Protein AF-V5RUL9-F1 (afdb_monomer_lite)

Radius of gyration: 25.74 Å; chains: 1; bounding box: 88×44×57 Å

pLDDT: mean 84.09, std 11.8, range [42.5, 96.56]

Foldseek 3Di:
DDPDDDDDDDDPVNVVVVVVVVVVVVVVCVVVVVVVVLVVLVVVQVVLQVVVVVLQQVCLVVPVAQEADQPAPNPPFQFGFKAKLLDPCRSVVSCVVPNDRDWRPVNDDPDPDRDAFLVGRIKMKTFTDAPRPPDHRPPGIKIWGHRPVSDTDIDGHRGRHHD

Structure (mmCIF, N/CA/C/O backbone):
data_AF-V5RUL9-F1
#
_entry.id   AF-V5RUL9-F1
#
loop_
_atom_site.group_PDB
_atom_site.id
_atom_site.type_symbol
_atom_site.label_atom_id
_atom_site.label_alt_id
_atom_site.label_comp_id
_atom_site.label_asym_id
_atom_site.label_entity_id
_atom_site.label_seq_id
_atom_site.pdbx_PDB_ins_code
_atom_site.Cartn_x
_atom_site.Cartn_y
_atom_site.Cartn_z
_atom_site.occupancy
_atom_site.B_iso_or_equiv
_atom_site.auth_seq_id
_atom_site.auth_comp_id
_atom_site.auth_asym_id
_atom_site.auth_atom_id
_atom_site.pdbx_PDB_model_num
ATOM 1 N N . MET A 1 1 ? -65.098 -25.956 26.426 1.00 42.50 1 MET A N 1
ATOM 2 C CA . MET A 1 1 ? -64.242 -25.331 27.457 1.00 42.50 1 MET A CA 1
ATOM 3 C C . MET A 1 1 ? -62.890 -25.049 26.824 1.00 42.50 1 MET A C 1
ATOM 5 O O . MET A 1 1 ? -62.192 -25.997 26.504 1.00 42.50 1 MET A O 1
ATOM 9 N N . LEU A 1 2 ? -62.550 -23.786 26.567 1.00 51.62 2 LEU A N 1
ATOM 10 C CA . LEU A 1 2 ? -61.211 -23.406 26.109 1.00 51.62 2 LEU A CA 1
ATOM 11 C C . LEU A 1 2 ? -60.573 -22.597 27.235 1.00 51.62 2 LEU A C 1
ATOM 13 O O . LEU A 1 2 ? -61.004 -21.486 27.532 1.00 51.62 2 LEU A O 1
ATOM 17 N N . ALA A 1 3 ? -59.613 -23.210 27.924 1.00 59.59 3 ALA A N 1
ATOM 18 C CA . ALA A 1 3 ? -58.834 -22.554 28.960 1.00 59.59 3 ALA A CA 1
ATOM 19 C C . ALA A 1 3 ? -57.957 -21.481 28.299 1.00 59.59 3 ALA A C 1
ATOM 21 O O . ALA A 1 3 ? -57.040 -21.801 27.545 1.00 59.59 3 ALA A O 1
ATOM 22 N N . GLY A 1 4 ? -58.265 -20.207 28.551 1.00 62.88 4 GLY A N 1
ATOM 23 C CA . GLY A 1 4 ? -57.455 -19.089 28.078 1.00 62.88 4 GLY A CA 1
ATOM 24 C C . GLY A 1 4 ? -56.063 -19.150 28.702 1.00 62.88 4 GLY A C 1
ATOM 25 O O . GLY A 1 4 ? -55.918 -19.038 29.921 1.00 62.88 4 GLY A O 1
ATOM 26 N N . GLN A 1 5 ? -55.037 -19.349 27.876 1.00 67.00 5 GLN A N 1
ATOM 27 C CA . GLN A 1 5 ? -53.650 -19.295 28.321 1.00 67.00 5 GLN A CA 1
ATOM 28 C C . GLN A 1 5 ? -53.323 -17.869 28.776 1.00 67.00 5 GLN A C 1
ATOM 30 O O . GLN A 1 5 ? -53.404 -16.916 28.003 1.00 67.00 5 GLN A O 1
ATOM 35 N N . ARG A 1 6 ? -52.957 -17.708 30.054 1.00 66.88 6 ARG A N 1
ATOM 36 C CA . ARG A 1 6 ? -52.469 -16.428 30.574 1.00 66.88 6 ARG A CA 1
ATOM 37 C C . ARG A 1 6 ? -51.097 -16.147 29.970 1.00 66.88 6 ARG A C 1
ATOM 39 O O . ARG A 1 6 ? -50.115 -16.780 30.355 1.00 66.88 6 ARG A O 1
ATOM 46 N N . HIS A 1 7 ? -51.028 -15.189 29.050 1.00 68.06 7 HIS A N 1
ATOM 47 C CA . HIS A 1 7 ? -49.758 -14.629 28.603 1.00 68.06 7 HIS A CA 1
ATOM 48 C C . HIS A 1 7 ? -49.065 -13.966 29.801 1.00 68.06 7 HIS A C 1
ATOM 50 O O . HIS A 1 7 ? -49.559 -12.983 30.353 1.00 68.06 7 HIS A O 1
ATOM 56 N N . LYS A 1 8 ? -47.936 -14.535 30.236 1.00 75.69 8 LYS A N 1
ATOM 57 C CA . LYS A 1 8 ? -47.048 -13.896 31.210 1.00 75.69 8 LYS A CA 1
ATOM 58 C C . LYS A 1 8 ? -46.401 -12.692 30.520 1.00 75.69 8 LYS A C 1
ATOM 60 O O . LYS A 1 8 ? -45.671 -12.870 29.549 1.00 75.69 8 LYS A O 1
ATOM 65 N N . GLY A 1 9 ? -46.727 -11.485 30.976 1.00 75.69 9 GLY A N 1
ATOM 66 C CA . GLY A 1 9 ? -46.067 -10.261 30.528 1.00 75.69 9 GLY A CA 1
ATOM 67 C C . GLY A 1 9 ? -44.663 -10.149 31.121 1.00 75.69 9 GLY A C 1
ATOM 68 O O . GLY A 1 9 ? -44.435 -10.599 32.243 1.00 75.69 9 GLY A O 1
ATOM 69 N N . PHE A 1 10 ? -43.743 -9.548 30.368 1.00 79.12 10 PHE A N 1
ATOM 70 C CA . PHE A 1 10 ? -42.424 -9.158 30.868 1.00 79.12 10 PHE A CA 1
ATOM 71 C C . PHE A 1 10 ? -42.573 -8.111 31.977 1.00 79.12 10 PHE A C 1
ATOM 73 O O . PHE A 1 10 ? -43.372 -7.178 31.863 1.00 79.12 10 PHE A O 1
ATOM 80 N N . THR A 1 11 ? -41.799 -8.246 33.048 1.00 90.25 11 THR A N 1
ATOM 81 C CA . THR A 1 11 ? -41.714 -7.226 34.093 1.00 90.25 11 THR A CA 1
ATOM 82 C C . THR A 1 11 ? -40.896 -6.031 33.600 1.00 90.25 11 THR A C 1
ATOM 84 O O . THR A 1 11 ? -39.959 -6.166 32.812 1.00 90.25 11 THR A O 1
ATOM 87 N N . ILE A 1 12 ? -41.220 -4.834 34.096 1.00 89.81 12 ILE A N 1
ATOM 88 C CA . ILE A 1 12 ? -40.447 -3.613 33.802 1.00 89.81 12 ILE A CA 1
ATOM 89 C C . ILE A 1 12 ? -38.979 -3.791 34.220 1.00 89.81 12 ILE A C 1
ATOM 91 O O . ILE A 1 12 ? -38.077 -3.306 33.542 1.00 89.81 12 ILE A O 1
ATOM 95 N N . VAL A 1 13 ? -38.738 -4.528 35.307 1.00 92.25 13 VAL A N 1
ATOM 96 C CA . VAL A 1 13 ? -37.393 -4.822 35.815 1.00 92.25 13 VAL A CA 1
ATOM 97 C C . VAL A 1 13 ? -36.608 -5.703 34.841 1.00 92.25 13 VAL A C 1
ATOM 99 O O . VAL A 1 13 ? -35.441 -5.422 34.583 1.00 92.25 13 VAL A O 1
ATOM 102 N N . GLU A 1 14 ? -37.236 -6.722 34.252 1.00 90.31 14 GLU A N 1
ATOM 103 C CA . GLU A 1 14 ? -36.589 -7.560 33.234 1.00 90.31 14 GLU A CA 1
ATOM 104 C C . GLU A 1 14 ? -36.201 -6.742 31.999 1.00 90.31 14 GLU A C 1
ATOM 106 O O . GLU A 1 14 ? -35.076 -6.863 31.519 1.00 90.31 14 GLU A O 1
ATOM 111 N N . LEU A 1 15 ? -37.083 -5.859 31.519 1.00 90.31 15 LEU A N 1
ATOM 112 C CA . LEU A 1 15 ? -36.759 -4.985 30.388 1.00 90.31 15 LEU A CA 1
ATOM 113 C C . LEU A 1 15 ? -35.617 -4.013 30.736 1.00 90.31 15 LEU A C 1
ATOM 115 O O . LEU A 1 15 ? -34.722 -3.793 29.920 1.00 90.31 15 LEU A O 1
ATOM 119 N N . LEU A 1 16 ? -35.618 -3.466 31.955 1.00 92.69 16 LEU A N 1
ATOM 120 C CA . LEU A 1 16 ? -34.596 -2.533 32.431 1.00 92.69 16 LEU A CA 1
ATOM 121 C C . LEU A 1 16 ? -33.213 -3.189 32.493 1.00 92.69 16 LEU A C 1
ATOM 123 O O . LEU A 1 16 ? -32.232 -2.610 32.031 1.00 92.69 16 LEU A O 1
ATOM 127 N N . ILE A 1 17 ? -33.117 -4.406 33.027 1.00 94.50 17 ILE A N 1
ATOM 128 C CA . ILE A 1 17 ? -31.834 -5.114 33.104 1.00 94.50 17 ILE A CA 1
ATOM 129 C C . ILE A 1 17 ? -31.305 -5.408 31.696 1.00 94.50 17 ILE A C 1
ATOM 131 O O . ILE A 1 17 ? -30.117 -5.222 31.439 1.00 94.50 17 ILE A O 1
ATOM 135 N N . VAL A 1 18 ? -32.175 -5.798 30.760 1.00 95.12 18 VAL A N 1
ATOM 136 C CA . VAL A 1 18 ? -31.773 -6.107 29.380 1.00 95.12 18 VAL A CA 1
ATOM 137 C C . VAL A 1 18 ? -31.168 -4.889 28.683 1.00 95.12 18 VAL A C 1
ATOM 139 O O . VAL A 1 18 ? -30.092 -5.004 28.097 1.00 95.12 18 VAL A O 1
ATOM 142 N N . ILE A 1 19 ? -31.796 -3.714 28.777 1.00 95.25 19 ILE A N 1
ATOM 143 C CA . ILE A 1 19 ? -31.247 -2.505 28.141 1.00 95.25 19 ILE A CA 1
ATOM 144 C C . ILE A 1 19 ? -29.919 -2.078 28.774 1.00 95.25 19 ILE A C 1
ATOM 146 O O . ILE A 1 19 ? -29.019 -1.647 28.055 1.00 95.25 19 ILE A O 1
ATOM 150 N N . VAL A 1 20 ? -29.758 -2.251 30.092 1.00 96.50 20 VAL A N 1
ATOM 151 C CA . VAL A 1 20 ? -28.500 -1.952 30.795 1.00 96.50 20 VAL A CA 1
ATOM 152 C C . VAL A 1 20 ? -27.392 -2.894 30.329 1.00 96.50 20 VAL A C 1
ATOM 154 O O . VAL A 1 20 ? -26.291 -2.444 30.015 1.00 96.50 20 VAL A O 1
ATOM 157 N N . VAL A 1 21 ? -27.679 -4.192 30.216 1.00 96.31 21 VAL A N 1
ATOM 158 C CA . VAL A 1 21 ? -26.711 -5.181 29.725 1.00 96.31 21 VAL A CA 1
ATOM 159 C C . VAL A 1 21 ? -26.322 -4.894 28.273 1.00 96.31 21 VAL A C 1
ATOM 161 O O . VAL A 1 21 ? -25.132 -4.887 27.958 1.00 96.31 21 VAL A O 1
ATOM 164 N N . ILE A 1 22 ? -27.286 -4.589 27.396 1.00 96.56 22 ILE A N 1
ATOM 165 C CA . ILE A 1 22 ? -27.006 -4.223 25.998 1.00 96.56 22 ILE A CA 1
ATOM 166 C C . ILE A 1 22 ? -26.149 -2.955 25.931 1.00 96.56 22 ILE A C 1
ATOM 168 O O . ILE A 1 22 ? -25.203 -2.916 25.148 1.00 96.56 22 ILE A O 1
ATOM 172 N N . ALA A 1 23 ? -26.420 -1.946 26.765 1.00 96.38 23 ALA A N 1
ATOM 173 C CA . ALA A 1 23 ? -25.637 -0.712 26.795 1.00 96.38 23 ALA A CA 1
ATOM 174 C C . ALA A 1 23 ? -24.167 -0.961 27.182 1.00 96.38 23 ALA A C 1
ATOM 176 O O . ALA A 1 23 ? -23.261 -0.437 26.533 1.00 96.38 23 ALA A O 1
ATOM 177 N N . ILE A 1 24 ? -23.918 -1.803 28.192 1.00 95.88 24 ILE A N 1
ATOM 178 C CA . ILE A 1 24 ? -22.557 -2.161 28.624 1.00 95.88 24 ILE A CA 1
ATOM 179 C C . ILE A 1 24 ? -21.830 -2.950 27.527 1.00 95.88 24 ILE A C 1
ATOM 181 O O . ILE A 1 24 ? -20.690 -2.629 27.185 1.00 95.88 24 ILE A O 1
ATOM 185 N N . LEU A 1 25 ? -22.488 -3.957 26.942 1.00 95.94 25 LEU A N 1
ATOM 186 C CA . LEU A 1 25 ? -21.904 -4.757 25.863 1.00 95.94 25 LEU A CA 1
ATOM 187 C C . LEU A 1 25 ? -21.606 -3.895 24.629 1.00 95.94 25 LEU A C 1
ATOM 189 O O . LEU A 1 25 ? -20.511 -3.984 24.073 1.00 95.94 25 LEU A O 1
ATOM 193 N N . ALA A 1 26 ? -22.525 -3.008 24.243 1.00 92.69 26 ALA A N 1
ATOM 194 C CA . ALA A 1 26 ? -22.333 -2.085 23.129 1.00 92.69 26 ALA A CA 1
ATOM 195 C C . ALA A 1 26 ? -21.098 -1.195 23.345 1.00 92.69 26 ALA A C 1
ATOM 197 O O . ALA A 1 26 ? -20.241 -1.116 22.465 1.00 92.69 26 ALA A O 1
ATOM 198 N N . ALA A 1 27 ? -20.941 -0.604 24.533 1.00 91.81 27 ALA A N 1
ATOM 199 C CA . ALA A 1 27 ? -19.790 0.243 24.844 1.00 91.81 27 ALA A CA 1
ATOM 200 C C . ALA A 1 27 ? -18.447 -0.501 24.691 1.00 91.81 27 ALA A C 1
ATOM 202 O O . ALA A 1 27 ? -17.528 0.010 24.048 1.00 91.81 27 ALA A O 1
ATOM 203 N N . ILE A 1 28 ? -18.343 -1.728 25.217 1.00 90.56 28 ILE A N 1
ATOM 204 C CA . ILE A 1 28 ? -17.124 -2.551 25.104 1.00 90.56 28 ILE A CA 1
ATOM 205 C C . ILE A 1 28 ? -16.852 -2.924 23.639 1.00 90.56 28 ILE A C 1
ATOM 207 O O . ILE A 1 28 ? -15.715 -2.825 23.169 1.00 90.56 28 ILE A O 1
ATOM 211 N N . THR A 1 29 ? -17.889 -3.330 22.901 1.00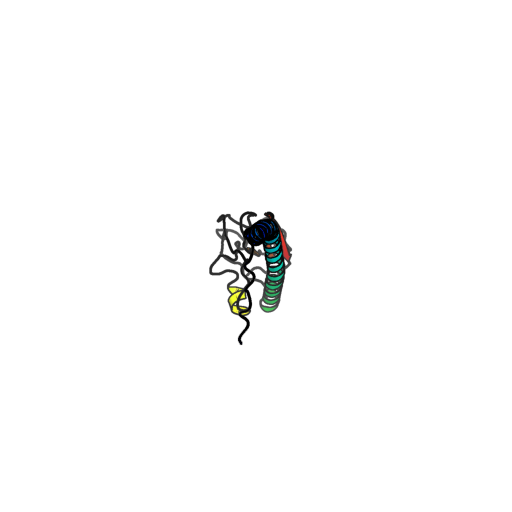 91.00 29 THR A N 1
ATOM 212 C CA . THR A 1 29 ? -17.740 -3.764 21.502 1.00 91.00 29 THR A CA 1
ATOM 213 C C . THR A 1 29 ? -17.243 -2.648 20.586 1.00 91.00 29 THR A C 1
ATOM 215 O O . THR A 1 29 ? -16.376 -2.913 19.756 1.00 91.00 29 THR A O 1
ATOM 218 N N . ILE A 1 30 ? -17.700 -1.403 20.760 1.00 86.50 30 ILE A N 1
ATOM 219 C CA . ILE A 1 30 ? -17.288 -0.266 19.917 1.00 86.50 30 ILE A CA 1
ATOM 220 C C . ILE A 1 30 ? -15.777 -0.016 20.019 1.00 86.50 30 ILE A C 1
ATOM 222 O O . ILE A 1 30 ? -15.097 0.124 18.999 1.00 86.50 30 ILE A O 1
ATOM 226 N N . VAL A 1 31 ? -15.228 -0.004 21.237 1.00 83.31 31 VAL A N 1
ATOM 227 C CA . VAL A 1 31 ? -13.791 0.243 21.453 1.00 83.31 31 VAL A CA 1
ATOM 228 C C . VAL A 1 31 ? -12.947 -0.879 20.842 1.00 83.31 31 VAL A C 1
ATOM 230 O O . VAL A 1 31 ? -11.962 -0.609 20.152 1.00 83.31 31 VAL A O 1
ATOM 233 N N . ALA A 1 32 ? -13.35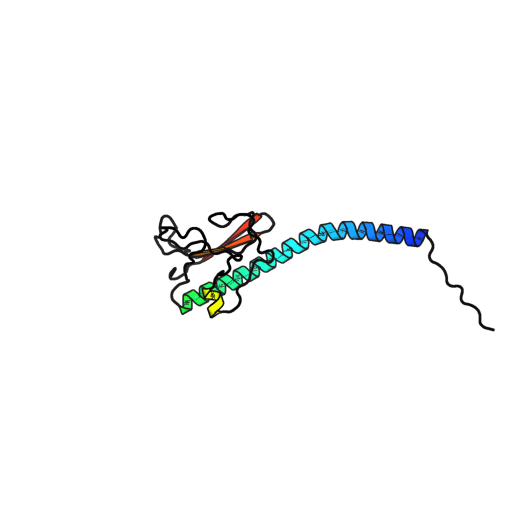3 -2.136 21.037 1.00 81.06 32 ALA A N 1
ATOM 234 C CA . ALA A 1 32 ? -12.658 -3.288 20.465 1.00 81.06 32 ALA A CA 1
ATOM 235 C C . ALA A 1 32 ? -12.713 -3.302 18.926 1.00 81.06 32 ALA A C 1
ATOM 237 O O . ALA A 1 32 ? -11.721 -3.629 18.267 1.00 81.06 32 ALA A O 1
ATOM 238 N N . TYR A 1 33 ? -13.853 -2.916 18.349 1.00 85.00 33 TYR A N 1
ATOM 239 C CA . TYR A 1 33 ? -14.090 -2.945 16.908 1.00 85.00 33 TYR A CA 1
ATOM 240 C C . TYR A 1 33 ? -13.167 -1.988 16.141 1.00 85.00 33 TYR A C 1
ATOM 242 O O . TYR A 1 33 ? -12.586 -2.385 15.128 1.00 85.00 33 TYR A O 1
ATOM 250 N N . ASN A 1 34 ? -12.926 -0.782 16.669 1.00 81.19 34 ASN A N 1
ATOM 251 C CA . ASN A 1 34 ? -12.020 0.192 16.049 1.00 81.19 34 ASN A CA 1
ATOM 252 C C . ASN A 1 34 ? -10.599 -0.370 15.871 1.00 81.19 34 ASN A C 1
ATOM 254 O O . ASN A 1 34 ? -10.037 -0.304 14.779 1.00 81.19 34 ASN A O 1
ATOM 258 N N . GLY A 1 35 ? -10.031 -1.003 16.904 1.00 84.50 35 GLY A N 1
ATOM 259 C CA . GLY A 1 35 ? -8.684 -1.585 16.826 1.00 84.50 35 GLY A CA 1
ATOM 260 C C . GLY A 1 35 ? -8.586 -2.824 15.922 1.00 84.50 35 GLY A C 1
ATOM 261 O O . GLY A 1 35 ? -7.512 -3.140 15.406 1.00 84.50 35 GLY A O 1
ATOM 262 N N . ILE A 1 36 ? -9.685 -3.557 15.720 1.00 87.62 36 ILE A N 1
ATOM 263 C CA . ILE A 1 36 ? -9.730 -4.699 14.791 1.00 87.62 36 ILE A CA 1
ATOM 264 C C . ILE A 1 36 ? -9.740 -4.204 13.345 1.00 87.62 36 ILE A C 1
ATOM 266 O O . ILE A 1 36 ? -8.967 -4.704 12.529 1.00 87.62 36 ILE A O 1
ATOM 270 N N . GLN A 1 37 ? -10.554 -3.194 13.034 1.00 89.75 37 GLN A N 1
ATOM 271 C CA . GLN A 1 37 ? -10.627 -2.642 11.684 1.00 89.75 37 GLN A CA 1
ATOM 272 C C . GLN A 1 37 ? -9.285 -2.074 11.203 1.00 89.75 37 GLN A C 1
ATOM 274 O O . GLN A 1 37 ? -8.900 -2.314 10.060 1.00 89.75 37 GLN A O 1
ATOM 279 N N . GLN A 1 38 ? -8.550 -1.370 12.072 1.00 90.38 38 GLN A N 1
ATOM 280 C CA . GLN A 1 38 ? -7.218 -0.842 11.745 1.00 90.38 38 GLN A CA 1
ATOM 281 C C . GLN A 1 38 ? -6.251 -1.964 11.342 1.00 90.38 38 GLN A C 1
ATOM 283 O O . GLN A 1 38 ? -5.619 -1.904 10.289 1.00 90.38 38 GLN A O 1
ATOM 288 N N . ARG A 1 39 ? -6.193 -3.038 12.142 1.00 90.25 39 ARG A N 1
ATOM 289 C CA . ARG A 1 39 ? -5.339 -4.205 11.872 1.00 90.25 39 ARG A CA 1
ATOM 290 C C . ARG A 1 39 ? -5.746 -4.950 10.603 1.00 90.25 39 ARG A C 1
ATOM 292 O O . ARG A 1 39 ? -4.877 -5.399 9.861 1.00 90.25 39 ARG A O 1
ATOM 299 N N . ALA A 1 40 ? -7.048 -5.061 10.342 1.00 92.94 40 ALA A N 1
ATOM 300 C CA . ALA A 1 40 ? -7.558 -5.667 9.117 1.00 92.94 40 ALA A CA 1
ATOM 301 C C . ALA A 1 40 ? -7.118 -4.873 7.877 1.00 92.94 40 ALA A C 1
ATOM 303 O O . ALA A 1 40 ? -6.587 -5.461 6.937 1.00 92.94 40 ALA A O 1
ATOM 304 N N . ARG A 1 41 ? -7.248 -3.538 7.897 1.00 94.56 41 ARG A N 1
ATOM 305 C CA . ARG A 1 41 ? -6.781 -2.675 6.800 1.00 94.56 41 ARG A CA 1
ATOM 306 C C . ARG A 1 41 ? -5.270 -2.749 6.612 1.00 94.56 41 ARG A C 1
ATOM 308 O O . ARG A 1 41 ? -4.819 -2.888 5.484 1.00 94.56 41 ARG A O 1
ATOM 315 N N . ASP A 1 42 ? -4.486 -2.749 7.689 1.00 93.50 42 ASP A N 1
ATOM 316 C CA . ASP A 1 42 ? -3.029 -2.916 7.594 1.00 93.50 42 ASP A CA 1
ATOM 317 C C . ASP A 1 42 ? -2.620 -4.278 7.006 1.00 93.50 42 ASP A C 1
ATOM 319 O O . ASP A 1 42 ? -1.620 -4.357 6.289 1.00 93.50 42 ASP A O 1
ATOM 323 N N . SER A 1 43 ? -3.389 -5.339 7.277 1.00 94.19 43 SER A N 1
ATOM 324 C CA . SER A 1 43 ? -3.177 -6.659 6.670 1.00 94.19 43 SER A CA 1
ATOM 325 C C . SER A 1 43 ? -3.487 -6.658 5.172 1.00 94.19 43 SER A C 1
ATOM 327 O O . SER A 1 43 ? -2.701 -7.210 4.402 1.00 94.19 43 SER A O 1
ATOM 329 N N . ILE A 1 44 ? -4.576 -6.001 4.758 1.00 95.38 44 ILE A N 1
ATOM 330 C CA . ILE A 1 44 ? -4.916 -5.804 3.339 1.00 95.38 44 ILE A CA 1
ATOM 331 C C . ILE A 1 44 ? -3.793 -5.027 2.643 1.00 95.38 44 ILE A C 1
ATOM 333 O O . ILE A 1 44 ? -3.256 -5.502 1.648 1.00 95.38 44 ILE A O 1
ATOM 337 N N . ARG A 1 45 ? -3.333 -3.915 3.235 1.00 94.94 45 ARG A N 1
ATOM 338 C CA . ARG A 1 45 ? -2.230 -3.105 2.693 1.00 94.94 45 ARG A CA 1
ATOM 339 C C . ARG A 1 45 ? -0.956 -3.901 2.457 1.00 94.94 45 ARG A C 1
ATOM 341 O O . ARG A 1 45 ? -0.311 -3.745 1.426 1.00 94.94 45 ARG A O 1
ATOM 348 N N . SER A 1 46 ? -0.602 -4.785 3.387 1.00 94.06 46 SER A N 1
ATOM 349 C CA . SER A 1 46 ? 0.566 -5.653 3.226 1.00 94.06 46 SER A CA 1
ATOM 350 C C . SER A 1 46 ? 0.410 -6.646 2.067 1.00 94.06 46 SER A C 1
ATOM 352 O O . SER A 1 46 ? 1.393 -6.933 1.385 1.00 94.06 46 SER A O 1
ATOM 354 N N . GLN A 1 47 ? -0.791 -7.188 1.849 1.00 95.50 47 GLN A N 1
ATOM 355 C CA . GLN A 1 47 ? -1.068 -8.138 0.763 1.00 95.50 47 GLN A CA 1
ATOM 356 C C . GLN A 1 47 ? -1.101 -7.437 -0.601 1.00 95.50 47 GLN A C 1
ATOM 358 O O . GLN A 1 47 ? -0.523 -7.930 -1.576 1.00 95.50 47 GLN A O 1
ATOM 363 N N . ASP A 1 48 ? -1.716 -6.259 -0.656 1.00 95.62 48 ASP A N 1
ATOM 364 C CA . ASP A 1 48 ? -1.761 -5.414 -1.845 1.00 95.62 48 ASP A CA 1
ATOM 365 C C . ASP A 1 48 ? -0.352 -4.995 -2.268 1.00 95.62 48 ASP A C 1
ATOM 367 O O . ASP A 1 48 ? 0.001 -5.119 -3.441 1.00 95.62 48 ASP A O 1
ATOM 371 N N . LEU A 1 49 ? 0.492 -4.586 -1.312 1.00 94.81 49 LEU A N 1
ATOM 372 C CA . LEU A 1 49 ? 1.870 -4.183 -1.590 1.00 94.81 49 LEU A CA 1
ATOM 373 C C . LEU A 1 49 ? 2.685 -5.326 -2.212 1.00 94.81 49 LEU A C 1
ATOM 375 O O . LEU A 1 49 ? 3.378 -5.120 -3.211 1.00 94.81 49 LEU A O 1
ATOM 379 N N . ALA A 1 50 ? 2.550 -6.545 -1.683 1.00 94.75 50 ALA A N 1
ATOM 380 C CA . ALA A 1 50 ? 3.196 -7.730 -2.244 1.00 94.75 50 ALA A CA 1
ATOM 381 C C . ALA A 1 50 ? 2.698 -8.043 -3.668 1.00 94.75 50 ALA A C 1
ATOM 383 O O . ALA A 1 50 ? 3.485 -8.419 -4.542 1.00 94.75 50 ALA A O 1
ATOM 384 N N . THR A 1 51 ? 1.402 -7.848 -3.920 1.00 94.75 51 THR A N 1
ATOM 385 C CA . THR A 1 51 ? 0.789 -8.037 -5.243 1.00 94.75 51 THR A CA 1
ATOM 386 C C . THR A 1 51 ? 1.320 -7.017 -6.251 1.00 94.75 51 THR A C 1
ATOM 388 O O . THR A 1 51 ? 1.758 -7.397 -7.339 1.00 94.75 51 THR A O 1
ATOM 391 N N . ILE A 1 52 ? 1.369 -5.737 -5.870 1.00 94.81 52 ILE A N 1
ATOM 392 C CA . ILE A 1 52 ? 1.906 -4.647 -6.696 1.00 94.81 52 ILE A CA 1
ATOM 393 C C . ILE A 1 52 ? 3.388 -4.884 -6.997 1.00 94.81 52 ILE A C 1
ATOM 395 O O . ILE A 1 52 ? 3.802 -4.806 -8.153 1.00 94.81 52 ILE A O 1
ATOM 399 N N . LYS A 1 53 ? 4.190 -5.249 -5.990 1.00 94.88 53 LYS A N 1
ATOM 400 C CA . LYS A 1 53 ? 5.607 -5.590 -6.177 1.00 94.88 53 LYS A CA 1
ATOM 401 C C . LYS A 1 53 ? 5.802 -6.700 -7.195 1.00 94.88 53 LYS A C 1
ATOM 403 O O . LYS A 1 53 ? 6.650 -6.589 -8.076 1.00 94.88 53 LYS A O 1
ATOM 408 N N . LYS A 1 54 ? 5.026 -7.778 -7.078 1.00 94.94 54 LYS A N 1
ATOM 409 C CA . LYS A 1 54 ? 5.106 -8.905 -8.007 1.00 94.94 54 LYS A CA 1
ATOM 410 C C . LYS A 1 54 ? 4.776 -8.465 -9.434 1.00 94.94 54 LYS A C 1
ATOM 412 O O . LYS A 1 54 ? 5.480 -8.868 -10.358 1.00 94.94 54 LYS A O 1
ATOM 417 N N . ALA A 1 55 ? 3.759 -7.622 -9.612 1.00 94.75 55 ALA A N 1
ATOM 418 C CA . ALA A 1 55 ? 3.416 -7.058 -10.916 1.00 94.75 55 ALA A CA 1
ATOM 419 C C . ALA A 1 55 ? 4.546 -6.175 -11.476 1.00 94.75 55 ALA A C 1
ATOM 421 O O . ALA A 1 55 ? 4.908 -6.326 -12.638 1.00 94.75 55 ALA A O 1
ATOM 422 N N . LEU A 1 56 ? 5.172 -5.332 -10.645 1.00 94.62 56 LEU A N 1
ATOM 423 C CA . LEU A 1 56 ? 6.321 -4.503 -11.036 1.00 94.62 56 LEU A CA 1
ATOM 424 C C . LEU A 1 56 ? 7.521 -5.345 -11.480 1.00 94.62 56 LEU A C 1
ATOM 426 O O . LEU A 1 56 ? 8.092 -5.078 -12.530 1.00 94.62 56 LEU A O 1
ATOM 430 N N . LEU A 1 57 ? 7.871 -6.390 -10.728 1.00 94.38 57 LEU A N 1
ATOM 431 C CA . LEU A 1 57 ? 8.959 -7.303 -11.101 1.00 94.38 57 LEU A CA 1
ATOM 432 C C . LEU A 1 57 ? 8.639 -8.096 -12.375 1.00 94.38 57 LEU A C 1
ATOM 434 O O . LEU A 1 57 ? 9.524 -8.351 -13.186 1.00 94.38 57 LEU A O 1
ATOM 438 N N . THR A 1 58 ? 7.372 -8.465 -12.574 1.00 94.88 58 THR A N 1
ATOM 439 C CA . THR A 1 58 ? 6.928 -9.138 -13.805 1.00 94.88 58 THR A CA 1
ATOM 440 C C . THR A 1 58 ? 7.023 -8.194 -15.004 1.00 94.88 58 THR A C 1
ATOM 442 O O . THR A 1 58 ? 7.479 -8.598 -16.070 1.00 94.88 58 THR A O 1
ATOM 445 N N . TYR A 1 59 ? 6.642 -6.926 -14.824 1.00 94.94 59 TYR A N 1
ATOM 446 C CA . TYR A 1 59 ? 6.784 -5.891 -15.845 1.00 94.94 59 TYR A CA 1
ATOM 447 C C . TYR A 1 59 ? 8.260 -5.638 -16.183 1.00 94.94 59 TYR A C 1
ATOM 449 O O . TYR A 1 59 ? 8.613 -5.597 -17.359 1.00 94.94 59 TYR A O 1
ATOM 457 N N . ASP A 1 60 ? 9.129 -5.531 -15.171 1.00 94.62 60 ASP A N 1
ATOM 458 C CA . ASP A 1 60 ? 10.578 -5.381 -15.357 1.00 94.62 60 ASP A CA 1
ATOM 459 C C . ASP A 1 60 ? 11.154 -6.531 -16.192 1.00 94.62 60 ASP A C 1
ATOM 461 O O . ASP A 1 60 ? 11.862 -6.292 -17.168 1.00 94.62 60 ASP A O 1
ATOM 465 N N . ALA A 1 61 ? 10.779 -7.772 -15.869 1.00 94.44 61 ALA A N 1
ATOM 466 C CA . ALA A 1 61 ? 11.221 -8.955 -16.600 1.00 94.44 61 ALA A CA 1
ATOM 467 C C . ALA A 1 61 ? 10.720 -8.995 -18.056 1.00 94.44 61 ALA A C 1
ATOM 469 O O . ALA A 1 61 ? 11.426 -9.494 -18.929 1.00 94.44 61 ALA A O 1
ATOM 470 N N . ALA A 1 62 ? 9.516 -8.482 -18.327 1.00 94.31 62 ALA A N 1
ATOM 471 C CA . ALA A 1 62 ? 8.929 -8.475 -19.666 1.00 94.31 62 ALA A CA 1
ATOM 472 C C . ALA A 1 62 ? 9.486 -7.357 -20.562 1.00 94.31 62 ALA A C 1
ATOM 474 O O . ALA A 1 62 ? 9.667 -7.561 -21.762 1.00 94.31 62 ALA A O 1
ATOM 475 N N . TYR A 1 63 ? 9.757 -6.181 -19.989 1.00 93.50 63 TYR A N 1
ATOM 476 C CA . TYR A 1 63 ? 10.051 -4.959 -20.745 1.00 93.50 63 TYR A CA 1
ATOM 477 C C . TYR A 1 63 ? 11.454 -4.381 -20.487 1.00 93.50 63 TYR A C 1
ATOM 479 O O . TYR A 1 63 ? 11.798 -3.345 -21.056 1.00 93.50 63 TYR A O 1
ATOM 487 N N . GLY A 1 64 ? 12.277 -5.033 -19.658 1.00 91.94 64 GLY A N 1
ATOM 488 C CA . GLY A 1 64 ? 13.645 -4.605 -19.334 1.00 91.94 64 GLY A CA 1
ATOM 489 C C . GLY A 1 64 ? 13.717 -3.360 -18.444 1.00 91.94 64 GLY A C 1
ATOM 490 O O . GLY A 1 64 ? 14.721 -2.641 -18.455 1.00 91.94 64 GLY A O 1
ATOM 491 N N . GLY A 1 65 ? 12.637 -3.069 -17.723 1.00 90.69 65 GLY A N 1
ATOM 492 C CA . GLY A 1 65 ? 12.493 -1.886 -16.888 1.00 90.69 65 GLY A CA 1
ATOM 493 C C . GLY A 1 65 ? 11.048 -1.642 -16.465 1.00 90.69 65 GLY A C 1
ATOM 494 O O . GLY A 1 65 ? 10.114 -2.084 -17.132 1.00 90.69 65 GLY A O 1
ATOM 495 N N . VAL A 1 66 ? 10.850 -0.874 -15.398 1.00 91.12 66 VAL A N 1
ATOM 496 C CA . VAL A 1 66 ? 9.539 -0.323 -15.013 1.00 91.12 66 VAL A CA 1
ATOM 497 C C . VAL A 1 66 ? 9.436 1.135 -15.431 1.00 91.12 66 VAL A C 1
ATOM 499 O O . VAL A 1 66 ? 10.434 1.842 -15.533 1.00 91.12 66 VAL A O 1
ATOM 502 N N . LYS A 1 67 ? 8.220 1.599 -15.713 1.00 88.75 67 LYS A N 1
ATOM 503 C CA . LYS A 1 67 ? 7.996 2.970 -16.180 1.00 88.75 67 LYS A CA 1
ATOM 504 C C . LYS A 1 67 ? 8.209 3.964 -15.042 1.00 88.75 67 LYS A C 1
ATOM 506 O O . LYS A 1 67 ? 7.708 3.759 -13.929 1.00 88.75 67 LYS A O 1
ATOM 511 N N . LYS A 1 68 ? 8.900 5.063 -15.342 1.00 82.88 68 LYS A N 1
ATOM 512 C CA . LYS A 1 68 ? 8.829 6.264 -14.517 1.00 82.88 68 LYS A CA 1
ATOM 513 C C . LYS A 1 68 ? 7.455 6.887 -14.676 1.00 82.88 68 LYS A C 1
ATOM 515 O O . LYS A 1 68 ? 6.838 6.844 -15.742 1.00 82.88 68 LYS A O 1
ATOM 520 N N . VAL A 1 69 ? 7.002 7.500 -13.604 1.00 79.25 69 VAL A N 1
ATOM 521 C CA . VAL A 1 69 ? 5.773 8.278 -13.594 1.00 79.25 69 VAL A CA 1
ATOM 522 C C . VAL A 1 69 ? 6.121 9.749 -13.450 1.00 79.25 69 VAL A C 1
ATOM 524 O O . VAL A 1 69 ? 7.112 10.118 -12.815 1.00 79.25 69 VAL A O 1
ATOM 527 N N . SER A 1 70 ? 5.318 10.591 -14.088 1.00 67.94 70 SER A N 1
ATOM 528 C CA . SER A 1 70 ? 5.452 12.048 -14.031 1.00 67.94 70 SER A CA 1
ATOM 529 C C . SER A 1 70 ? 4.608 12.669 -12.915 1.00 67.94 70 SER A C 1
ATOM 531 O O . SER A 1 70 ? 4.588 13.893 -12.788 1.00 67.94 70 SER A O 1
ATOM 533 N N . SER A 1 71 ? 3.911 11.851 -12.126 1.00 62.75 71 SER A N 1
ATOM 534 C CA . SER A 1 71 ? 3.159 12.267 -10.944 1.00 62.75 71 SER A CA 1
ATOM 535 C C . SER A 1 71 ? 4.120 12.848 -9.899 1.00 62.75 71 SER A C 1
ATOM 537 O O . SER A 1 71 ? 5.215 12.323 -9.742 1.00 62.75 71 SER A O 1
ATOM 539 N N . TYR A 1 72 ? 3.742 13.971 -9.275 1.00 63.16 72 TYR A N 1
ATOM 540 C CA . TYR A 1 72 ? 4.423 14.677 -8.173 1.00 63.16 72 TYR A CA 1
ATOM 541 C C . TYR A 1 72 ? 5.979 14.702 -8.175 1.00 63.16 72 TYR A C 1
ATOM 543 O O . TYR A 1 72 ? 6.653 13.703 -7.939 1.00 63.16 72 TYR A O 1
ATOM 551 N N . ASN A 1 73 ? 6.574 15.903 -8.289 1.00 59.66 73 ASN A N 1
ATOM 552 C CA . ASN A 1 73 ? 8.034 16.149 -8.229 1.00 59.66 73 ASN A CA 1
ATOM 553 C C . ASN A 1 73 ? 8.847 15.598 -9.428 1.00 59.66 73 ASN A C 1
ATOM 555 O O . ASN A 1 73 ? 9.956 15.082 -9.293 1.00 59.66 73 ASN A O 1
ATOM 559 N N . SER A 1 74 ? 8.285 15.735 -10.629 1.00 59.66 74 SER A N 1
ATOM 560 C CA . SER A 1 74 ? 8.917 15.392 -11.913 1.00 59.66 74 SER A CA 1
ATOM 561 C C . SER A 1 74 ? 9.643 16.571 -12.589 1.00 59.66 74 SER A C 1
ATOM 563 O O . SER A 1 74 ? 10.294 16.399 -13.621 1.00 59.66 74 SER A O 1
ATOM 565 N N . SER A 1 75 ? 9.554 17.780 -12.026 1.00 53.47 75 SER A N 1
ATOM 566 C CA . SER A 1 75 ? 10.065 19.008 -12.643 1.00 53.47 75 SER A CA 1
ATOM 567 C C . SER A 1 75 ? 11.594 19.108 -12.556 1.00 53.47 75 SER A C 1
ATOM 569 O O . SER A 1 75 ? 12.135 19.585 -11.562 1.00 53.47 75 SER A O 1
ATOM 571 N N . GLY A 1 76 ? 12.295 18.711 -13.623 1.00 54.34 76 GLY A N 1
ATOM 572 C CA . GLY A 1 76 ? 13.738 18.955 -13.790 1.00 54.34 76 GLY A CA 1
ATOM 573 C C . GLY A 1 76 ? 14.665 17.934 -13.121 1.00 54.34 76 GLY A C 1
ATOM 574 O O . GLY A 1 76 ? 15.875 18.143 -13.072 1.00 54.34 76 GLY A O 1
ATOM 575 N N . SER A 1 77 ? 14.117 16.830 -12.619 1.00 56.50 77 SER A N 1
ATOM 576 C CA . SER A 1 77 ? 14.851 15.779 -11.915 1.00 56.50 77 SER A CA 1
ATOM 577 C C . SER A 1 77 ? 15.355 14.705 -12.894 1.00 56.50 77 SER A C 1
ATOM 579 O O . SER A 1 77 ? 14.589 14.205 -13.712 1.00 56.50 77 SER A O 1
ATOM 581 N N . SER A 1 78 ? 16.607 14.249 -12.769 1.00 58.78 78 SER A N 1
ATOM 582 C CA . SER A 1 78 ? 17.154 13.085 -13.510 1.00 58.78 78 SER A CA 1
ATOM 583 C C . SER A 1 78 ? 16.558 11.729 -13.071 1.00 58.78 78 SER A C 1
ATOM 585 O O . SER A 1 78 ? 17.106 10.668 -13.378 1.00 58.78 78 SER A O 1
ATOM 587 N N . HIS A 1 79 ? 15.467 11.759 -12.307 1.00 64.12 79 HIS A N 1
ATOM 588 C CA . HIS A 1 79 ? 14.826 10.655 -11.593 1.00 64.12 79 HIS A CA 1
ATOM 589 C C . HIS A 1 79 ? 13.307 10.703 -11.858 1.00 64.12 79 HIS A C 1
ATOM 591 O O . HIS A 1 79 ? 12.799 11.750 -12.258 1.00 64.12 79 HIS A O 1
ATOM 597 N N . GLY A 1 80 ? 12.574 9.608 -11.613 1.00 69.19 80 GLY A N 1
ATOM 598 C CA . GLY A 1 80 ? 11.106 9.614 -11.692 1.00 69.19 80 GLY A CA 1
ATOM 599 C C . GLY A 1 80 ? 10.451 10.535 -10.652 1.00 69.19 80 GLY A C 1
ATOM 600 O O . GLY A 1 80 ? 11.126 11.031 -9.751 1.00 69.19 80 GLY A O 1
ATOM 601 N N . GLY A 1 81 ? 9.144 10.775 -10.787 1.00 79.12 81 GLY A N 1
ATOM 602 C CA . GLY A 1 81 ? 8.305 11.380 -9.747 1.00 79.12 81 GLY A CA 1
ATOM 603 C C . GLY A 1 81 ? 7.648 10.328 -8.842 1.00 79.12 81 GLY A C 1
ATOM 604 O O . GLY A 1 81 ? 7.789 9.124 -9.074 1.00 79.12 81 GLY A O 1
ATOM 605 N N . TRP A 1 82 ? 6.958 10.773 -7.791 1.00 84.75 82 TRP A N 1
ATOM 606 C CA . TRP A 1 82 ? 6.168 9.894 -6.921 1.00 84.75 82 TRP A CA 1
ATOM 607 C C . TRP A 1 82 ? 4.790 9.641 -7.522 1.00 84.75 82 TRP A C 1
ATOM 609 O O . TRP A 1 82 ? 4.028 10.582 -7.724 1.00 84.75 82 TRP A O 1
ATOM 619 N N . ASP A 1 83 ? 4.434 8.375 -7.722 1.00 87.00 83 ASP A N 1
ATOM 620 C CA . ASP A 1 83 ? 3.044 7.993 -7.984 1.00 87.00 83 ASP A CA 1
ATOM 621 C C . ASP A 1 83 ? 2.334 7.692 -6.668 1.00 87.00 83 ASP A C 1
ATOM 623 O O . ASP A 1 83 ? 2.954 7.122 -5.761 1.00 87.00 83 ASP A O 1
ATOM 627 N N . VAL A 1 84 ? 1.044 8.011 -6.569 1.00 87.75 84 VAL A N 1
ATOM 628 C CA . VAL A 1 84 ? 0.216 7.698 -5.392 1.00 87.75 84 VAL A CA 1
ATOM 629 C C . VAL A 1 84 ? -1.145 7.120 -5.783 1.00 87.75 84 VAL A C 1
ATOM 631 O O . VAL A 1 84 ? -1.701 7.468 -6.819 1.00 87.75 84 VAL A O 1
ATOM 634 N N . SER A 1 85 ? -1.719 6.242 -4.950 1.00 89.06 85 SER A N 1
ATOM 635 C CA . SER A 1 85 ? -2.953 5.493 -5.277 1.00 89.06 85 SER A CA 1
ATOM 636 C C . SER A 1 85 ? -4.222 6.331 -5.441 1.00 89.06 85 SER A C 1
ATOM 638 O O . SER A 1 85 ? -5.256 5.839 -5.884 1.00 89.06 85 SER A O 1
ATOM 640 N N . THR A 1 86 ? -4.184 7.602 -5.083 1.00 86.94 86 THR A N 1
ATOM 641 C CA . THR A 1 86 ? -5.275 8.550 -5.340 1.00 86.94 86 THR A CA 1
ATOM 642 C C . THR A 1 86 ? -5.218 9.173 -6.725 1.00 86.94 86 THR A C 1
ATOM 644 O O . THR A 1 86 ? -6.216 9.740 -7.167 1.00 86.94 86 THR A O 1
ATOM 647 N N . ASP A 1 87 ? -4.076 9.095 -7.408 1.00 81.69 87 ASP A N 1
ATOM 648 C CA . ASP A 1 87 ? -3.922 9.685 -8.728 1.00 81.69 87 ASP A CA 1
ATOM 649 C C . ASP A 1 87 ? -4.735 8.892 -9.752 1.00 81.69 87 ASP A C 1
ATOM 651 O O . ASP A 1 87 ? -4.743 7.660 -9.765 1.00 81.69 87 ASP A O 1
ATOM 655 N N . ALA A 1 88 ? -5.398 9.601 -10.670 1.00 82.50 88 ALA A N 1
ATOM 656 C CA . ALA A 1 88 ? -6.219 8.974 -11.711 1.00 82.50 88 ALA A CA 1
ATOM 657 C C . ALA A 1 88 ? -5.422 7.988 -12.590 1.00 82.50 88 ALA A C 1
ATOM 659 O O . ALA A 1 88 ? -5.989 7.048 -13.149 1.00 82.50 88 ALA A O 1
ATOM 660 N N . ASN A 1 89 ? -4.107 8.205 -12.685 1.00 85.25 89 ASN A N 1
ATOM 661 C CA . ASN A 1 89 ? -3.168 7.404 -13.461 1.00 85.25 89 ASN A CA 1
ATOM 662 C C . ASN A 1 89 ? -2.280 6.499 -12.593 1.00 85.25 89 ASN A C 1
ATOM 664 O O . ASN A 1 89 ? -1.246 6.053 -13.090 1.00 85.25 89 ASN A O 1
ATOM 668 N N . TRP A 1 90 ? -2.681 6.214 -11.345 1.00 88.88 90 TRP A N 1
ATOM 669 C CA . TRP A 1 90 ? -1.961 5.313 -10.441 1.00 88.88 90 TRP A CA 1
ATOM 670 C C . TRP A 1 90 ? -1.540 4.030 -11.156 1.00 88.88 90 TRP A C 1
ATOM 672 O O . TRP A 1 90 ? -2.382 3.229 -11.580 1.00 88.88 90 TRP A O 1
ATOM 682 N N . LEU A 1 91 ? -0.227 3.871 -11.320 1.00 89.94 91 LEU A N 1
ATOM 683 C CA . LEU A 1 91 ? 0.429 2.760 -11.994 1.00 89.94 91 LEU A CA 1
ATOM 684 C C . LEU A 1 91 ? -0.274 2.375 -13.305 1.00 89.94 91 LEU A C 1
ATOM 686 O O . LEU A 1 91 ? -0.453 1.194 -13.598 1.00 89.94 91 LEU A O 1
ATOM 690 N N . ALA A 1 92 ? -0.665 3.367 -14.115 1.00 89.94 92 ALA A N 1
ATOM 691 C CA . ALA A 1 92 ? -1.446 3.156 -15.337 1.00 89.94 92 ALA A CA 1
ATOM 692 C C . ALA A 1 92 ? -0.802 2.138 -16.296 1.00 89.94 92 ALA A C 1
ATOM 694 O O . ALA A 1 92 ? -1.502 1.380 -16.963 1.00 89.94 92 ALA A O 1
ATOM 695 N N . PHE A 1 93 ? 0.532 2.073 -16.327 1.00 89.88 93 PHE A N 1
ATOM 696 C CA . PHE A 1 93 ? 1.266 1.074 -17.103 1.00 89.88 93 PHE A CA 1
ATOM 697 C C . PHE A 1 93 ? 1.006 -0.357 -16.618 1.00 89.88 93 PHE A C 1
ATOM 699 O O . PHE A 1 93 ? 0.782 -1.235 -17.442 1.00 89.88 93 PHE A O 1
ATOM 706 N N . LEU A 1 94 ? 0.967 -0.600 -15.303 1.00 92.75 94 LEU A N 1
ATOM 707 C CA . LEU A 1 94 ? 0.548 -1.898 -14.771 1.00 92.75 94 LEU A CA 1
ATOM 708 C C . LEU A 1 94 ? -0.938 -2.120 -14.998 1.00 92.75 94 LEU A C 1
ATOM 710 O O . LEU A 1 94 ? -1.341 -3.244 -15.275 1.00 92.75 94 LEU A O 1
ATOM 714 N N . LYS A 1 95 ? -1.743 -1.056 -14.900 1.00 90.81 95 LYS A N 1
ATOM 715 C CA . LYS A 1 95 ? -3.187 -1.156 -15.080 1.00 90.81 95 LYS A CA 1
ATOM 716 C C . LYS A 1 95 ? -3.562 -1.669 -16.469 1.00 90.81 95 LYS A C 1
ATOM 718 O O . LYS A 1 95 ? -4.460 -2.495 -16.610 1.00 90.81 95 LYS A O 1
ATOM 723 N N . ASN A 1 96 ? -2.854 -1.187 -17.484 1.00 90.31 96 ASN A N 1
ATOM 724 C CA . ASN A 1 96 ? -3.070 -1.583 -18.870 1.00 90.31 96 ASN A CA 1
ATOM 725 C C . ASN A 1 96 ? -2.626 -3.028 -19.147 1.00 90.31 96 ASN A C 1
ATOM 727 O O . ASN A 1 96 ? -3.261 -3.701 -19.951 1.00 90.31 96 ASN A O 1
ATOM 731 N N . GLU A 1 97 ? -1.578 -3.512 -18.475 1.00 88.56 97 GLU A N 1
ATOM 732 C CA . GLU A 1 97 ? -1.017 -4.853 -18.711 1.00 88.56 97 GLU A CA 1
ATOM 733 C C . GLU A 1 97 ? -1.670 -5.950 -17.857 1.00 88.56 97 GLU A C 1
ATOM 735 O O . GLU A 1 97 ? -1.948 -7.044 -18.341 1.00 88.56 97 GLU A O 1
ATOM 740 N N . PHE A 1 98 ? -1.915 -5.675 -16.575 1.00 87.19 98 PHE A N 1
ATOM 741 C CA . PHE A 1 98 ? -2.346 -6.674 -15.588 1.00 87.19 98 PHE A CA 1
ATOM 742 C C . PHE A 1 98 ? -3.779 -6.456 -15.080 1.00 87.19 98 PHE A C 1
ATOM 744 O O . PHE A 1 98 ? -4.273 -7.248 -14.277 1.00 87.19 98 PHE A O 1
ATOM 751 N N . GLY A 1 99 ? -4.464 -5.406 -15.539 1.00 89.12 99 GLY A N 1
ATOM 752 C CA . GLY A 1 99 ? -5.805 -5.048 -15.085 1.00 89.12 99 GLY A CA 1
ATOM 753 C C . GLY A 1 99 ? -5.787 -4.188 -13.821 1.00 89.12 99 GLY A C 1
ATOM 754 O O . GLY A 1 99 ? -4.884 -3.395 -13.602 1.00 89.12 99 GLY A O 1
ATOM 755 N N . ASN A 1 100 ? -6.812 -4.279 -12.977 1.00 86.94 100 ASN A N 1
ATOM 756 C CA . ASN A 1 100 ? -6.940 -3.355 -11.847 1.00 86.94 100 ASN A CA 1
ATOM 757 C C . ASN A 1 100 ? -5.780 -3.486 -10.846 1.00 86.94 100 ASN A C 1
ATOM 759 O O . ASN A 1 100 ? -5.501 -4.569 -10.336 1.00 86.94 100 ASN A O 1
ATOM 763 N N . VAL A 1 101 ? -5.155 -2.354 -10.523 1.00 90.56 101 VAL A N 1
ATOM 764 C CA . VAL A 1 101 ? -4.132 -2.254 -9.479 1.00 90.56 101 VAL A CA 1
ATOM 765 C C . VAL A 1 101 ? -4.819 -1.895 -8.154 1.00 90.56 101 VAL A C 1
ATOM 767 O O . VAL A 1 101 ? -5.682 -1.012 -8.162 1.00 90.56 101 VAL A O 1
ATOM 770 N N . PRO A 1 102 ? -4.475 -2.548 -7.027 1.00 93.19 102 PRO A N 1
ATOM 771 C CA . PRO A 1 102 ? -5.073 -2.241 -5.732 1.00 93.19 102 PRO A CA 1
ATOM 772 C C . PRO A 1 102 ? -4.918 -0.773 -5.321 1.00 93.19 102 PRO A C 1
ATOM 774 O O . PRO A 1 102 ? -3.917 -0.117 -5.631 1.00 93.19 102 PRO A O 1
ATOM 777 N N . LEU A 1 103 ? -5.914 -0.293 -4.578 1.00 91.12 103 LEU A N 1
ATOM 778 C CA . LEU A 1 103 ? -5.955 1.027 -3.953 1.00 91.12 103 LEU A CA 1
ATOM 779 C C . LEU A 1 103 ? -5.975 0.856 -2.437 1.00 91.12 103 LEU A C 1
ATOM 781 O O . LEU A 1 103 ? -6.504 -0.137 -1.938 1.00 91.12 103 LEU A O 1
ATOM 785 N N . ASP A 1 104 ? -5.409 1.815 -1.706 1.00 91.00 104 ASP A N 1
ATOM 786 C CA . ASP A 1 104 ? -5.440 1.769 -0.245 1.00 91.00 104 ASP A CA 1
ATOM 787 C C . ASP A 1 104 ? -6.902 1.704 0.255 1.00 91.00 104 ASP A C 1
ATOM 789 O O . ASP A 1 104 ? -7.747 2.425 -0.276 1.00 91.00 104 ASP A O 1
ATOM 793 N N . PRO A 1 105 ? -7.240 0.901 1.285 1.00 91.88 105 PRO A N 1
ATOM 794 C CA . PRO A 1 105 ? -8.622 0.759 1.760 1.00 91.88 105 PRO A CA 1
ATOM 795 C C . PRO A 1 105 ? -9.305 2.068 2.181 1.00 91.88 105 PRO A C 1
ATOM 797 O O . PRO A 1 105 ? -10.530 2.155 2.204 1.00 91.88 105 PRO A O 1
ATOM 800 N N . THR A 1 106 ? -8.517 3.066 2.573 1.00 89.19 106 THR A N 1
ATOM 801 C CA . THR A 1 106 ? -8.982 4.412 2.930 1.00 89.19 106 THR A CA 1
ATOM 802 C C . THR A 1 106 ? -8.711 5.446 1.840 1.00 89.19 106 THR A C 1
ATOM 804 O O . THR A 1 106 ? -9.441 6.430 1.781 1.00 89.19 106 THR A O 1
ATOM 807 N N . ASN A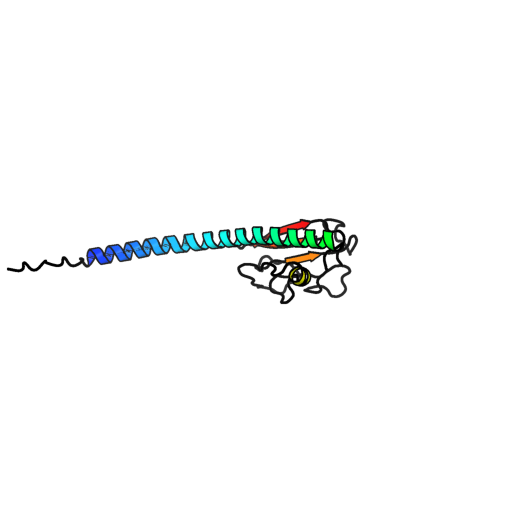 1 107 ? -7.691 5.224 1.003 1.00 87.69 107 ASN A N 1
ATOM 808 C CA . ASN A 1 107 ? -7.282 6.043 -0.144 1.00 87.69 107 ASN A CA 1
ATOM 809 C C . ASN A 1 107 ? -7.438 7.555 0.074 1.00 87.69 107 ASN A C 1
ATOM 811 O O . ASN A 1 107 ? -8.139 8.241 -0.670 1.00 87.69 107 ASN A O 1
ATOM 815 N N . ASN A 1 108 ? -6.812 8.064 1.134 1.00 86.44 108 ASN A N 1
ATOM 816 C CA . ASN A 1 108 ? -6.956 9.452 1.554 1.00 86.44 108 ASN A CA 1
ATOM 817 C C . ASN A 1 108 ? -5.604 10.173 1.532 1.00 86.44 108 ASN A C 1
ATOM 819 O O . ASN A 1 108 ? -4.685 9.813 2.277 1.00 86.44 108 ASN A O 1
ATOM 823 N N . LEU A 1 109 ? -5.504 11.216 0.708 1.00 79.19 109 LEU A N 1
ATOM 824 C CA . LEU A 1 109 ? -4.404 12.174 0.737 1.00 79.19 109 LEU A CA 1
ATOM 825 C C . LEU A 1 109 ? -4.778 13.347 1.639 1.00 79.19 109 LEU A C 1
ATOM 827 O O . LEU A 1 109 ? -5.526 14.239 1.242 1.00 79.19 109 LEU A O 1
ATOM 831 N N . ALA A 1 110 ? -4.214 13.364 2.845 1.00 71.56 110 ALA A N 1
ATOM 832 C CA . ALA A 1 110 ? -4.376 14.479 3.769 1.00 71.56 110 ALA A CA 1
ATOM 833 C C . ALA A 1 110 ? -3.505 15.684 3.375 1.00 71.56 110 ALA A C 1
ATOM 835 O O . ALA A 1 110 ? -3.838 16.819 3.714 1.00 71.56 110 ALA A O 1
ATOM 836 N N . TYR A 1 111 ? -2.394 15.454 2.666 1.00 62.12 111 TYR A N 1
ATOM 837 C CA . TYR A 1 111 ? -1.471 16.515 2.279 1.00 62.12 111 TYR A CA 1
ATOM 838 C C . TYR A 1 111 ? -0.815 16.239 0.910 1.00 62.12 111 TYR A C 1
ATOM 840 O O . TYR A 1 111 ? -0.268 15.148 0.711 1.00 62.12 111 TYR A O 1
ATOM 848 N N . PRO A 1 112 ? -0.801 17.213 -0.026 1.00 61.88 112 PRO A N 1
ATOM 849 C CA . PRO A 1 112 ? -0.118 17.097 -1.316 1.00 61.88 112 PRO A CA 1
ATOM 850 C C . PRO A 1 112 ? 1.399 17.344 -1.177 1.00 61.88 112 PRO A C 1
ATOM 852 O O . PRO A 1 112 ? 1.968 18.174 -1.885 1.00 61.88 112 PRO A O 1
ATOM 855 N N . ALA A 1 113 ? 2.069 16.678 -0.228 1.00 55.50 113 ALA A N 1
ATOM 856 C CA . ALA A 1 113 ? 3.524 16.784 -0.083 1.00 55.50 113 ALA A CA 1
ATOM 857 C C . ALA A 1 113 ? 4.222 16.097 -1.249 1.00 55.50 113 ALA A C 1
ATOM 859 O O . ALA A 1 113 ? 3.754 15.096 -1.780 1.00 55.50 113 ALA A O 1
ATOM 860 N N . ASN A 1 114 ? 5.417 16.601 -1.543 1.00 59.62 114 ASN A N 1
ATOM 861 C CA . ASN A 1 114 ? 6.412 16.097 -2.483 1.00 59.62 114 ASN A CA 1
ATOM 862 C C . ASN A 1 114 ? 6.969 14.693 -2.122 1.00 59.62 114 ASN A C 1
ATOM 864 O O . ASN A 1 114 ? 8.186 14.499 -2.136 1.00 59.62 114 ASN A O 1
ATOM 868 N N . GLY A 1 115 ? 6.115 13.730 -1.758 1.00 64.81 115 GLY A N 1
ATOM 869 C CA . GLY A 1 115 ? 6.491 12.363 -1.410 1.00 64.81 115 GLY A CA 1
ATOM 870 C C . GLY A 1 115 ? 5.621 11.704 -0.325 1.00 64.81 115 GLY A C 1
ATOM 871 O O . GLY A 1 115 ? 4.588 12.239 0.079 1.00 64.81 115 GLY A O 1
ATOM 872 N N . PRO A 1 116 ? 6.037 10.516 0.151 1.00 73.31 116 PRO A N 1
ATOM 873 C CA . PRO A 1 116 ? 5.315 9.740 1.155 1.00 73.31 116 PRO A CA 1
ATOM 874 C C . PRO A 1 116 ? 5.319 10.416 2.540 1.00 73.31 116 PRO A C 1
ATOM 876 O O . PRO A 1 116 ? 6.380 10.558 3.145 1.00 73.31 116 PRO A O 1
ATOM 879 N N . ASP A 1 117 ? 4.133 10.760 3.063 1.00 81.12 117 ASP A N 1
ATOM 880 C CA . ASP A 1 117 ? 3.918 11.366 4.391 1.00 81.12 117 ASP A CA 1
ATOM 881 C C . ASP A 1 117 ? 3.104 10.453 5.341 1.00 81.12 117 ASP A C 1
ATOM 883 O O . ASP A 1 117 ? 2.106 9.872 4.899 1.00 81.12 117 ASP A O 1
ATOM 887 N N . PRO A 1 118 ? 3.447 10.360 6.646 1.00 82.94 118 PRO A N 1
ATOM 888 C CA . PRO A 1 118 ? 2.716 9.556 7.636 1.00 82.94 118 PRO A CA 1
ATOM 889 C C . PRO A 1 118 ? 1.233 9.886 7.820 1.00 82.94 118 PRO A C 1
ATOM 891 O O . PRO A 1 118 ? 0.487 9.071 8.370 1.00 82.94 118 PRO A O 1
ATOM 894 N N . SER A 1 119 ? 0.789 11.064 7.394 1.00 84.12 119 SER A N 1
ATOM 895 C CA . SER A 1 119 ? -0.608 11.507 7.443 1.00 84.12 119 SER A CA 1
ATOM 896 C C . SER A 1 119 ? -1.424 10.958 6.273 1.00 84.12 119 SER A C 1
ATOM 898 O O . SER A 1 119 ? -2.648 10.875 6.363 1.00 84.12 119 SER A O 1
ATOM 900 N N . ASN A 1 120 ? -0.760 10.539 5.193 1.00 84.75 120 ASN A N 1
ATOM 901 C CA . ASN A 1 120 ? -1.418 9.984 4.021 1.00 84.75 120 ASN A CA 1
ATOM 902 C C . ASN A 1 120 ? -1.760 8.505 4.242 1.00 84.75 120 ASN A C 1
ATOM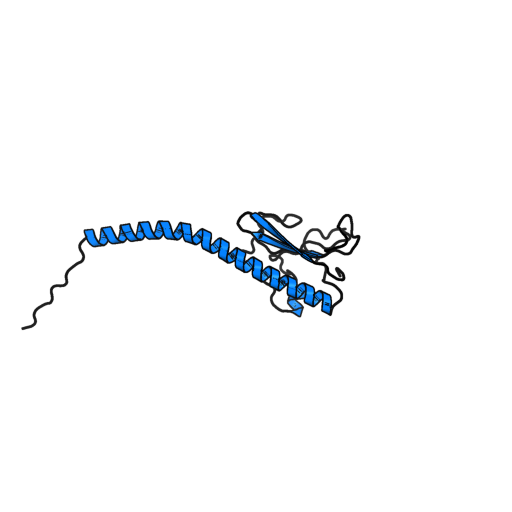 904 O O . ASN A 1 120 ? -1.059 7.760 4.932 1.00 84.75 120 ASN A O 1
ATOM 908 N N . ARG A 1 121 ? -2.877 8.071 3.663 1.00 88.25 121 ARG A N 1
ATOM 909 C CA . ARG A 1 121 ? -3.315 6.672 3.643 1.00 88.25 121 ARG A CA 1
ATOM 910 C C . ARG A 1 121 ? -3.452 6.233 2.193 1.00 88.25 121 ARG A C 1
ATOM 912 O O . ARG A 1 121 ? -4.554 6.126 1.663 1.00 88.25 121 ARG A O 1
ATOM 919 N N . VAL A 1 122 ? -2.302 6.102 1.543 1.00 89.38 122 VAL A N 1
ATOM 920 C CA . VAL A 1 122 ? -2.168 5.781 0.120 1.00 89.38 122 VAL A CA 1
ATOM 921 C C . VAL A 1 122 ? -1.020 4.805 -0.084 1.00 89.38 122 VAL A C 1
ATOM 923 O O . VAL A 1 122 ? -0.071 4.782 0.710 1.00 89.38 122 VAL A O 1
ATOM 926 N N . TYR A 1 123 ? -1.080 4.051 -1.177 1.00 91.75 123 TYR A N 1
ATOM 927 C CA . TYR A 1 123 ? 0.114 3.422 -1.726 1.00 91.75 123 TYR A CA 1
ATOM 928 C C . TYR A 1 123 ? 0.923 4.466 -2.482 1.00 91.75 123 TYR A C 1
ATOM 930 O O . TYR A 1 123 ? 0.356 5.367 -3.098 1.00 91.75 123 TYR A O 1
ATOM 938 N N . PHE A 1 124 ? 2.244 4.340 -2.439 1.00 89.75 124 PHE A N 1
ATOM 939 C CA . PHE A 1 124 ? 3.150 5.183 -3.207 1.00 89.75 124 PHE A CA 1
ATOM 940 C C . PHE A 1 124 ? 4.202 4.342 -3.923 1.00 89.75 124 PHE A C 1
ATOM 942 O O . PHE A 1 124 ? 4.620 3.296 -3.419 1.00 89.75 124 PHE A O 1
ATOM 949 N N . TYR A 1 125 ? 4.635 4.808 -5.092 1.00 90.19 125 TYR A N 1
ATOM 950 C CA . TYR A 1 125 ? 5.643 4.167 -5.934 1.00 90.19 125 TYR A CA 1
ATOM 951 C C . TYR A 1 125 ? 6.638 5.194 -6.472 1.00 90.19 125 TYR A C 1
ATOM 953 O O . TYR A 1 125 ? 6.290 6.342 -6.745 1.00 90.19 125 TYR A O 1
ATOM 961 N N . TYR A 1 126 ? 7.883 4.755 -6.632 1.00 87.31 126 TY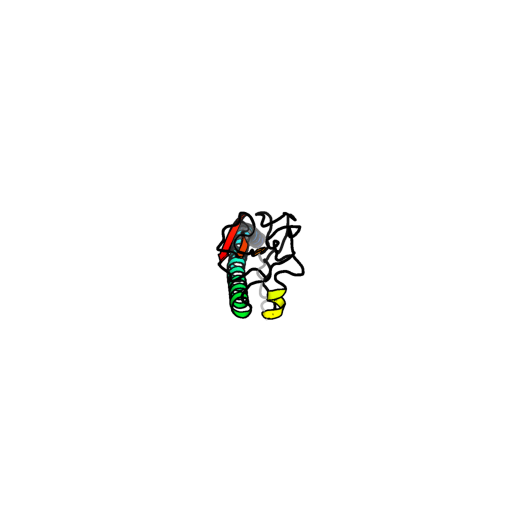R A N 1
ATOM 962 C CA . TYR A 1 126 ? 8.965 5.547 -7.189 1.00 87.31 126 TYR A CA 1
ATOM 963 C C . TYR A 1 126 ? 10.017 4.655 -7.847 1.00 87.31 126 TYR A C 1
ATOM 965 O O . TYR A 1 126 ? 10.394 3.622 -7.286 1.00 87.31 126 TYR A O 1
ATOM 973 N N . CYS A 1 127 ? 10.551 5.085 -8.991 1.00 88.19 127 CYS A N 1
ATOM 974 C CA . CYS A 1 127 ? 11.744 4.492 -9.589 1.00 88.19 127 CYS A CA 1
ATOM 975 C C . CYS A 1 127 ? 12.746 5.550 -10.047 1.00 88.19 127 CYS A C 1
ATOM 977 O O . CYS A 1 127 ? 12.404 6.710 -10.294 1.00 88.19 127 CYS A O 1
ATOM 979 N N . TYR A 1 128 ? 14.000 5.132 -10.174 1.00 85.19 128 TYR A N 1
ATOM 980 C CA . TYR A 1 128 ? 15.089 5.956 -10.684 1.00 85.19 128 TYR A CA 1
ATOM 981 C C . TYR A 1 128 ? 16.136 5.088 -11.396 1.00 85.19 128 TYR A C 1
ATOM 983 O O . TYR A 1 128 ? 16.133 3.864 -11.271 1.00 85.19 128 TYR A O 1
ATOM 991 N N . ASN A 1 129 ? 17.014 5.709 -12.186 1.00 81.56 129 ASN A N 1
ATOM 992 C CA . ASN A 1 129 ? 18.133 5.012 -12.822 1.00 81.56 129 ASN A CA 1
ATOM 993 C C . ASN A 1 129 ? 19.396 5.119 -11.962 1.00 81.56 129 ASN A C 1
ATOM 995 O O . ASN A 1 129 ? 19.529 6.015 -11.126 1.00 81.56 129 ASN A O 1
ATOM 999 N N . GLN A 1 130 ? 20.329 4.186 -12.152 1.00 74.25 130 GLN A N 1
ATOM 1000 C CA . GLN A 1 130 ? 21.583 4.184 -11.401 1.00 74.25 130 GLN A CA 1
ATOM 1001 C C . GLN A 1 130 ? 22.366 5.475 -11.673 1.00 74.25 130 GLN A C 1
ATOM 1003 O O . GLN A 1 130 ? 22.545 5.866 -12.825 1.00 74.25 130 GLN A O 1
ATOM 1008 N N . GLY A 1 131 ? 22.827 6.142 -10.613 1.00 67.19 131 GLY A N 1
ATOM 1009 C CA . GLY A 1 131 ? 23.564 7.404 -10.737 1.00 67.19 131 GLY A CA 1
ATOM 1010 C C . GLY A 1 131 ? 22.693 8.628 -11.041 1.00 67.19 131 GLY A C 1
ATOM 1011 O O . GLY A 1 131 ? 23.230 9.708 -11.283 1.00 67.19 131 GLY A O 1
ATOM 1012 N N . SER A 1 132 ? 21.362 8.503 -11.007 1.00 70.00 132 SER A N 1
ATOM 1013 C CA . SER A 1 132 ? 20.473 9.663 -10.999 1.00 70.00 132 SER A CA 1
ATOM 1014 C C . SER A 1 132 ? 20.623 10.414 -9.662 1.00 70.00 132 SER A C 1
ATOM 1016 O O . SER A 1 132 ? 20.106 9.982 -8.631 1.00 70.00 132 SER A O 1
ATOM 1018 N N . GLY A 1 133 ? 21.348 11.536 -9.676 1.00 70.00 133 GLY A N 1
ATOM 1019 C CA . GLY A 1 133 ? 21.528 12.415 -8.514 1.00 70.00 133 GLY A CA 1
ATOM 1020 C C . GLY A 1 133 ? 22.386 11.805 -7.398 1.00 70.00 133 GLY A C 1
ATOM 1021 O O . GLY A 1 133 ? 23.399 11.165 -7.659 1.00 70.00 133 GLY A O 1
ATOM 1022 N N . SER A 1 134 ? 21.995 12.030 -6.141 1.00 68.00 134 SER A N 1
ATOM 1023 C CA . SER A 1 134 ? 22.656 11.495 -4.936 1.00 68.00 134 SER A CA 1
ATOM 1024 C C . SER A 1 134 ? 22.038 10.183 -4.425 1.00 68.00 134 SER A C 1
ATOM 1026 O O . SER A 1 134 ? 22.334 9.756 -3.307 1.00 68.00 134 SER A O 1
ATOM 1028 N N . LEU A 1 135 ? 21.160 9.548 -5.211 1.00 71.12 135 LEU A N 1
ATOM 1029 C CA . LEU A 1 135 ? 20.473 8.318 -4.818 1.00 71.12 135 LEU A CA 1
ATOM 1030 C C . LEU A 1 135 ? 21.375 7.079 -5.007 1.00 71.12 135 LEU A C 1
ATOM 1032 O O . LEU A 1 135 ? 22.152 7.016 -5.963 1.00 71.12 135 LEU A O 1
ATOM 1036 N N . PRO A 1 136 ? 21.291 6.081 -4.106 1.00 67.69 136 PRO A N 1
ATOM 1037 C CA . PRO A 1 136 ? 22.117 4.875 -4.171 1.00 67.69 136 PRO A CA 1
ATOM 1038 C C . PRO A 1 136 ? 21.804 4.045 -5.423 1.00 67.69 136 PRO A C 1
ATOM 1040 O O . PRO A 1 136 ? 20.651 3.887 -5.775 1.00 67.69 136 PRO A O 1
ATOM 1043 N N . ALA A 1 137 ? 22.804 3.453 -6.083 1.00 65.25 137 ALA A N 1
ATOM 1044 C CA . ALA A 1 137 ? 22.599 2.765 -7.369 1.00 65.25 137 ALA A CA 1
ATOM 1045 C C . ALA A 1 137 ? 21.556 1.626 -7.329 1.00 65.25 137 ALA A C 1
ATOM 1047 O O . ALA A 1 137 ? 20.829 1.419 -8.296 1.00 65.25 137 ALA A O 1
ATOM 1048 N N . THR A 1 138 ? 21.454 0.903 -6.214 1.00 70.00 138 THR A N 1
ATOM 1049 C CA . THR A 1 138 ? 20.460 -0.155 -5.994 1.00 70.00 138 THR A CA 1
ATOM 1050 C C . THR A 1 138 ? 20.121 -0.239 -4.510 1.00 70.00 138 THR A C 1
ATOM 1052 O O . THR A 1 138 ? 21.034 -0.077 -3.694 1.00 70.00 138 THR A O 1
ATOM 1055 N N . PRO A 1 139 ? 18.887 -0.596 -4.125 1.00 79.69 139 PRO A N 1
ATOM 1056 C CA . PRO A 1 139 ? 17.695 -0.838 -4.952 1.00 79.69 139 PRO A CA 1
ATOM 1057 C C . PRO A 1 139 ? 17.083 0.442 -5.554 1.00 79.69 139 PRO A C 1
ATOM 1059 O O . PRO A 1 139 ? 16.861 1.427 -4.850 1.00 79.69 139 PRO A O 1
ATOM 1062 N N . ASN A 1 140 ? 16.783 0.404 -6.855 1.00 85.94 140 ASN A N 1
ATOM 1063 C CA . ASN A 1 140 ? 16.373 1.547 -7.683 1.00 85.94 140 ASN A CA 1
ATOM 1064 C C . ASN A 1 140 ? 14.854 1.678 -7.921 1.00 85.94 140 ASN A C 1
ATOM 1066 O O . ASN A 1 140 ? 14.404 2.555 -8.662 1.00 85.94 140 ASN A O 1
ATOM 1070 N N . ALA A 1 141 ? 14.056 0.855 -7.238 1.00 89.81 141 ALA A N 1
ATOM 1071 C CA . ALA A 1 141 ? 12.613 1.015 -7.107 1.00 89.81 141 ALA A CA 1
ATOM 1072 C C . ALA A 1 141 ? 12.182 0.956 -5.638 1.00 89.81 141 ALA A C 1
ATOM 1074 O O . ALA A 1 141 ? 12.767 0.235 -4.820 1.00 89.81 141 ALA A O 1
ATOM 1075 N N . ARG A 1 142 ? 11.125 1.703 -5.315 1.00 89.81 142 ARG A N 1
ATOM 1076 C CA . ARG A 1 142 ? 10.493 1.736 -3.996 1.00 89.81 142 ARG A CA 1
ATOM 1077 C C . ARG A 1 142 ? 8.980 1.729 -4.144 1.00 89.81 142 ARG A C 1
ATOM 1079 O O . ARG A 1 142 ? 8.426 2.496 -4.926 1.00 89.81 142 ARG A O 1
ATOM 1086 N N . ILE A 1 143 ? 8.323 0.925 -3.319 1.00 92.62 143 ILE A N 1
ATOM 1087 C CA . ILE A 1 143 ? 6.888 1.026 -3.045 1.00 92.62 143 ILE A CA 1
ATOM 1088 C C . ILE A 1 143 ? 6.651 1.085 -1.542 1.00 92.62 143 ILE A C 1
ATOM 1090 O O . ILE A 1 143 ? 7.493 0.645 -0.755 1.00 92.62 143 ILE A O 1
ATOM 1094 N N . GLY A 1 144 ? 5.505 1.596 -1.119 1.00 93.00 144 GLY A N 1
ATOM 1095 C CA . GLY A 1 144 ? 5.155 1.562 0.293 1.00 93.00 144 GLY A CA 1
ATOM 1096 C C . GLY A 1 144 ? 3.794 2.145 0.617 1.00 93.00 144 GLY A C 1
ATOM 1097 O O . GLY A 1 144 ? 3.033 2.534 -0.267 1.00 93.00 144 GLY A O 1
ATOM 1098 N N . TYR A 1 145 ? 3.513 2.180 1.916 1.00 93.00 145 TYR A N 1
ATOM 1099 C CA . TYR A 1 145 ? 2.340 2.809 2.517 1.00 93.00 145 TYR A CA 1
ATOM 1100 C C . TYR A 1 145 ? 2.640 3.224 3.959 1.00 93.00 145 TYR A C 1
ATOM 1102 O O . TYR A 1 145 ? 3.654 2.823 4.536 1.00 93.00 145 TYR A O 1
ATOM 1110 N N . PHE A 1 146 ? 1.734 3.980 4.575 1.00 90.56 146 PHE A N 1
ATOM 1111 C CA . PHE A 1 146 ? 1.768 4.241 6.013 1.00 90.56 146 PHE A CA 1
ATOM 1112 C C . PHE A 1 146 ? 0.648 3.494 6.718 1.00 90.56 146 PHE A C 1
ATOM 1114 O O . PHE A 1 146 ? -0.518 3.568 6.326 1.00 90.56 146 PHE A O 1
ATOM 1121 N N . LYS A 1 147 ? 1.013 2.769 7.777 1.00 89.56 147 LYS A N 1
ATOM 1122 C CA . LYS A 1 147 ? 0.045 2.165 8.691 1.00 89.56 147 LYS A CA 1
ATOM 1123 C C . LYS A 1 147 ? -0.777 3.251 9.363 1.00 89.56 147 LYS A C 1
ATOM 1125 O O . LYS A 1 147 ? -0.336 4.390 9.517 1.00 89.56 147 LYS A O 1
ATOM 1130 N N . GLU A 1 148 ? -1.940 2.876 9.877 1.00 85.81 148 GLU A N 1
ATOM 1131 C CA . GLU A 1 148 ? -2.765 3.821 10.636 1.00 85.81 148 GLU A CA 1
ATOM 1132 C C . GLU A 1 148 ? -2.126 4.281 11.947 1.00 85.81 148 GLU A C 1
ATOM 1134 O O . GLU A 1 148 ? -2.435 5.374 12.414 1.00 85.81 148 GLU A O 1
ATOM 1139 N N . SER A 1 149 ? -1.165 3.514 12.468 1.00 83.12 149 SER A N 1
ATOM 1140 C CA . SER A 1 149 ? -0.292 3.914 13.575 1.00 83.12 149 SER A CA 1
ATOM 1141 C C . SER A 1 149 ? 0.756 4.976 13.207 1.00 83.12 149 SER A C 1
ATOM 1143 O O . SER A 1 149 ? 1.497 5.414 14.082 1.00 83.12 149 SER A O 1
ATOM 1145 N N . GLY A 1 150 ? 0.862 5.364 11.931 1.00 79.81 150 GLY A N 1
ATOM 1146 C CA . GLY A 1 150 ? 1.844 6.323 11.412 1.00 79.81 150 GLY A CA 1
ATOM 1147 C C . GLY A 1 150 ? 3.182 5.704 10.993 1.00 79.81 150 GLY A C 1
ATOM 1148 O O . GLY A 1 150 ? 4.016 6.382 10.397 1.00 79.81 150 GLY A O 1
ATOM 1149 N N . ALA A 1 151 ? 3.406 4.412 11.254 1.00 86.56 151 ALA A N 1
ATOM 1150 C CA . ALA A 1 151 ? 4.625 3.732 10.823 1.00 86.56 151 ALA A CA 1
ATOM 1151 C C . ALA A 1 151 ? 4.638 3.527 9.297 1.00 86.56 151 ALA A C 1
ATOM 1153 O O . ALA A 1 151 ? 3.736 2.898 8.739 1.00 86.56 151 ALA A O 1
ATOM 1154 N N . GLY A 1 152 ? 5.683 4.022 8.630 1.00 87.88 152 GLY A N 1
ATOM 1155 C CA . GLY A 1 152 ? 5.895 3.823 7.197 1.00 87.88 152 GLY A CA 1
ATOM 1156 C C . GLY A 1 152 ? 6.456 2.439 6.887 1.00 87.88 152 GLY A C 1
ATOM 1157 O O . GLY A 1 152 ? 7.485 2.0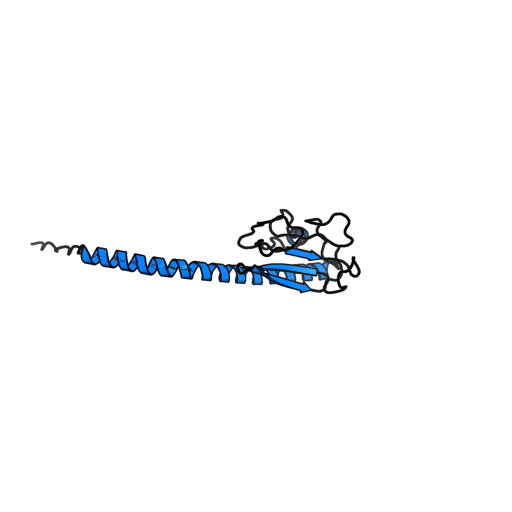43 7.434 1.00 87.88 152 GLY A O 1
ATOM 1158 N N . ILE A 1 153 ? 5.801 1.719 5.982 1.00 92.06 153 ILE A N 1
ATOM 1159 C CA . ILE A 1 153 ? 6.286 0.465 5.411 1.00 92.06 153 ILE A CA 1
ATOM 1160 C C . ILE A 1 153 ? 6.814 0.762 4.019 1.00 92.06 153 ILE A C 1
ATOM 1162 O O . ILE A 1 153 ? 6.103 1.302 3.176 1.00 92.06 153 ILE A O 1
ATOM 1166 N N . ASN A 1 154 ? 8.081 0.423 3.798 1.00 90.75 154 ASN A N 1
ATOM 1167 C CA . ASN A 1 154 ? 8.768 0.655 2.539 1.00 90.75 154 ASN A CA 1
ATOM 1168 C C . ASN A 1 154 ? 9.404 -0.643 2.073 1.00 90.75 154 ASN A C 1
ATOM 1170 O O . ASN A 1 154 ? 10.183 -1.252 2.806 1.00 90.75 154 ASN A O 1
ATOM 1174 N N . GLU A 1 155 ? 9.110 -1.020 0.840 1.00 91.88 155 GLU A N 1
ATOM 1175 C CA . GLU A 1 155 ? 9.776 -2.108 0.155 1.00 91.88 155 GLU A CA 1
ATOM 1176 C C . GLU A 1 155 ? 10.634 -1.545 -0.960 1.00 91.88 155 GLU A C 1
ATOM 1178 O O . GLU A 1 155 ? 10.149 -0.898 -1.888 1.00 91.88 155 GLU A O 1
ATOM 1183 N N . TYR A 1 156 ? 11.925 -1.829 -0.860 1.00 91.25 156 TYR A N 1
ATOM 1184 C CA . TYR A 1 156 ? 12.882 -1.504 -1.893 1.00 91.25 156 TYR A CA 1
ATOM 1185 C C . TYR A 1 156 ? 13.270 -2.772 -2.640 1.00 91.25 156 TYR A C 1
ATOM 1187 O O . TYR A 1 156 ? 13.446 -3.832 -2.034 1.00 91.25 156 TYR A O 1
ATOM 1195 N N . PHE A 1 157 ? 13.399 -2.671 -3.956 1.00 91.00 157 PHE A N 1
ATOM 1196 C CA . PHE A 1 157 ? 13.797 -3.792 -4.795 1.00 91.00 157 PHE A CA 1
ATOM 1197 C C . PHE A 1 157 ? 14.592 -3.306 -6.011 1.00 91.00 157 PHE A C 1
ATOM 1199 O O . PHE A 1 157 ? 14.407 -2.171 -6.461 1.00 91.00 157 PHE A O 1
ATOM 1206 N N . PRO A 1 158 ? 15.531 -4.127 -6.506 1.00 90.56 158 PRO A N 1
ATOM 1207 C CA . PRO A 1 158 ? 16.246 -3.820 -7.731 1.00 90.56 158 PRO A CA 1
ATOM 1208 C C . PRO A 1 158 ? 15.330 -4.033 -8.942 1.00 90.56 158 PRO A C 1
ATOM 1210 O O . PRO A 1 158 ? 14.552 -4.986 -8.978 1.00 90.56 158 PRO A O 1
ATOM 1213 N N . ILE A 1 159 ? 15.451 -3.146 -9.920 1.00 90.31 159 ILE A N 1
ATOM 1214 C CA . ILE A 1 159 ? 14.841 -3.221 -11.252 1.00 90.31 159 ILE A CA 1
ATOM 1215 C C . ILE A 1 159 ? 15.943 -3.010 -12.291 1.00 90.31 159 ILE A C 1
ATOM 1217 O O . ILE A 1 159 ? 16.974 -2.391 -12.000 1.00 90.31 159 ILE A O 1
ATOM 1221 N N . THR A 1 160 ? 15.718 -3.482 -13.511 1.00 89.94 160 THR A N 1
ATOM 1222 C CA . THR A 1 160 ? 16.690 -3.362 -14.600 1.00 89.94 160 THR A CA 1
ATOM 1223 C C . THR A 1 160 ? 16.908 -1.895 -14.970 1.00 89.94 160 THR A C 1
ATOM 1225 O O . THR A 1 160 ? 18.042 -1.423 -14.947 1.00 89.94 160 THR A O 1
ATOM 1228 N N . ASN A 1 161 ? 15.825 -1.159 -15.244 1.00 86.81 161 ASN A N 1
ATOM 1229 C CA . ASN A 1 161 ? 15.842 0.274 -15.552 1.00 86.81 161 ASN A CA 1
ATOM 1230 C C . ASN A 1 161 ? 14.521 0.951 -15.161 1.00 86.81 161 ASN A C 1
ATOM 1232 O O . ASN A 1 161 ? 13.468 0.320 -15.111 1.00 86.81 161 ASN A O 1
ATOM 1236 N N . CYS A 1 162 ? 14.573 2.262 -14.954 1.00 87.12 162 CYS A N 1
ATOM 1237 C CA . CYS A 1 162 ? 13.415 3.144 -14.855 1.00 87.12 162 CYS A CA 1
ATOM 1238 C C . CYS A 1 162 ? 13.241 3.870 -16.206 1.00 87.12 162 CYS A C 1
ATOM 1240 O O . CYS A 1 162 ? 14.033 4.752 -16.555 1.00 87.12 162 CYS A O 1
ATOM 1242 N N . LEU A 1 163 ? 12.248 3.438 -16.989 1.00 85.44 163 LEU A N 1
ATOM 1243 C CA . LEU A 1 163 ? 11.984 3.855 -18.377 1.00 85.44 163 LEU A CA 1
ATOM 1244 C C . LEU A 1 163 ? 11.299 5.231 -18.433 1.00 85.44 163 LEU A C 1
ATOM 1246 O O . LEU A 1 163 ? 10.225 5.349 -17.806 1.00 85.44 163 LEU A O 1
#

Sequence (163 aa):
MLAGQRHKGFTIVELLIVIVVIAILAAITIVAYNGIQQRARDSIRSQDLATIKKALLTYDAAYGGVKKVSSYNSSGSSHGGWDVSTDANWLAFLKNEFGNVPLDPTNNLAYPANGPDPSNRVYFYYCYNQGSGSLPATPNARIGYFKESGAGINEYFPITNCL

Secondary structure (DSSP, 8-state):
--------PPPHHHHHHHHHHHHHHHHHHHHHHHHHHHHHHHHHHHHHHHHHHHHHHHHHHHHTSBPP--SSS-SS-SS---EETTSTTTTHHHHHHHSPPP--SS-B-S---SS--TT-BS-EEEE--TTSTTS-SSS-EEEEEE-TTSPEEEEEE--S-B-